Protein AF-B6SZZ7-F1 (afdb_monomer)

Organism: Zea mays (NCBI:txid4577)

Foldseek 3Di:
DDDPDDDDDDDDDFDWAKKKWAFQDDPPDDLVVVQLVLLCVLQVHSVSSVVQWPAADDPPTRITIGGDGPSSLVVSVPGHGTPDMGTDDDDPPPDPPDPPPPPDDPDDDDD

InterPro domains:
  IPR010259 Peptidase S8 propeptide/proteinase inhibitor I9 [PF05922] (19-94)
  IPR037045 Peptidase S8 propeptid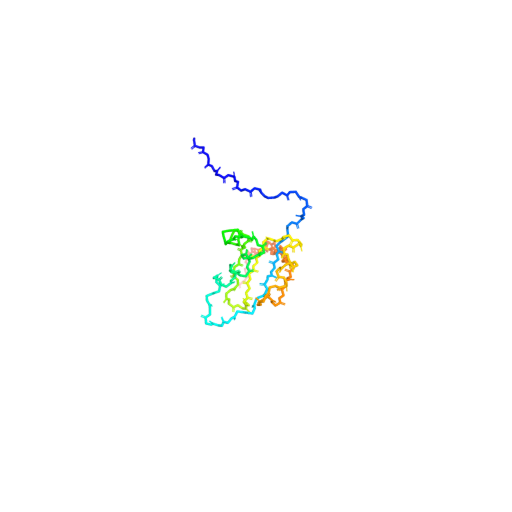e/proteinase inhibitor I9 superfamily [G3DSA:3.30.70.80] (2-94)

Structure (mmCIF, N/CA/C/O backbone):
data_AF-B6SZZ7-F1
#
_entry.id   AF-B6SZZ7-F1
#
loop_
_atom_site.group_PDB
_atom_site.id
_atom_site.type_symbol
_atom_site.label_atom_id
_atom_site.label_alt_id
_atom_site.label_comp_id
_atom_site.label_asym_id
_atom_site.label_entity_id
_atom_site.label_seq_id
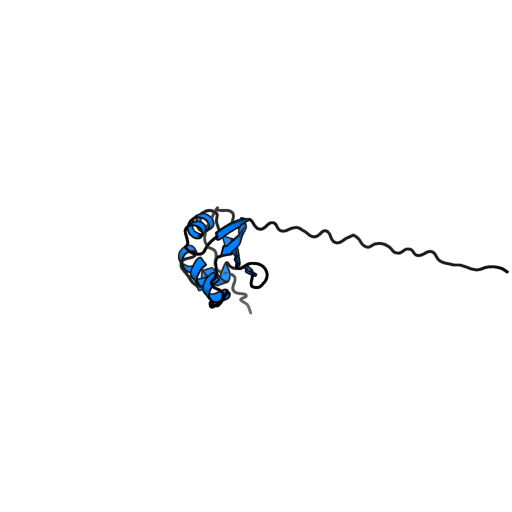_atom_site.pdbx_PDB_ins_code
_atom_site.Cartn_x
_atom_site.Cartn_y
_atom_site.Cartn_z
_atom_site.occupancy
_atom_site.B_iso_or_equiv
_atom_site.auth_seq_id
_atom_site.auth_comp_id
_atom_site.auth_asym_id
_atom_site.auth_atom_id
_atom_site.pdbx_PDB_model_num
ATOM 1 N N . MET A 1 1 ? 4.871 29.489 19.583 1.00 36.25 1 MET A N 1
ATOM 2 C CA . MET A 1 1 ? 4.070 29.666 18.350 1.00 36.25 1 MET A CA 1
ATOM 3 C C . MET A 1 1 ? 4.393 28.461 17.478 1.00 36.25 1 MET A C 1
ATOM 5 O O . MET A 1 1 ? 5.495 28.413 16.967 1.00 36.25 1 MET A O 1
ATOM 9 N N . ALA A 1 2 ? 3.712 27.328 17.651 1.00 35.56 2 ALA A N 1
ATOM 10 C CA . ALA A 1 2 ? 2.328 27.004 17.276 1.00 35.56 2 ALA A CA 1
ATOM 11 C C . ALA A 1 2 ? 2.232 26.480 15.831 1.00 35.56 2 ALA A C 1
ATOM 13 O O . ALA A 1 2 ? 2.700 27.146 14.914 1.00 35.56 2 ALA A O 1
ATOM 14 N N . ALA A 1 3 ? 1.548 25.334 15.713 1.00 30.20 3 ALA A N 1
ATOM 15 C CA . ALA A 1 3 ? 1.116 24.592 14.525 1.00 30.20 3 ALA A CA 1
ATOM 16 C C . ALA A 1 3 ? 2.078 23.520 13.974 1.00 30.20 3 ALA A C 1
ATOM 18 O O . ALA A 1 3 ? 2.619 23.637 12.879 1.00 30.20 3 ALA A O 1
ATOM 19 N N . GLU A 1 4 ? 2.171 22.402 14.700 1.00 33.28 4 GLU A N 1
ATOM 20 C CA . GLU A 1 4 ? 2.048 21.091 14.051 1.00 33.28 4 GLU A CA 1
ATOM 21 C C . GLU A 1 4 ? 0.671 21.048 13.358 1.00 33.28 4 GLU A C 1
ATOM 23 O O . GLU A 1 4 ? -0.340 21.285 14.029 1.00 33.28 4 GLU A O 1
ATOM 28 N N . PRO A 1 5 ? 0.568 20.823 12.038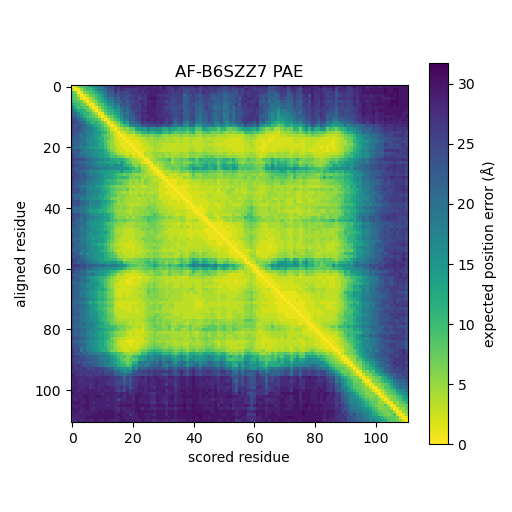 1.00 48.91 5 PRO A N 1
ATOM 29 C CA . PRO A 1 5 ? -0.728 20.618 11.420 1.00 48.91 5 PRO A CA 1
ATOM 30 C C . PRO A 1 5 ? -1.147 19.156 11.609 1.00 48.91 5 PRO A C 1
ATOM 32 O O . PRO A 1 5 ? -0.840 18.283 10.804 1.00 48.91 5 PRO A O 1
ATOM 35 N N . GLU A 1 6 ? -1.905 18.909 12.673 1.00 52.91 6 GLU A N 1
ATOM 36 C CA . GLU A 1 6 ? -2.913 17.849 12.712 1.00 52.91 6 GLU A CA 1
ATOM 37 C C . GLU A 1 6 ? -4.042 18.211 11.721 1.00 52.91 6 GLU A C 1
ATOM 39 O O . GLU A 1 6 ? -4.734 19.210 11.935 1.00 52.91 6 GLU A O 1
ATOM 44 N N . LYS A 1 7 ? -4.224 17.440 10.633 1.00 39.78 7 LYS A N 1
ATOM 45 C CA . LYS A 1 7 ? -5.490 17.237 9.871 1.00 39.78 7 LYS A CA 1
ATOM 46 C C . LYS A 1 7 ? -5.183 16.509 8.551 1.00 39.78 7 LYS A C 1
ATOM 48 O O . LYS A 1 7 ? -4.388 17.002 7.770 1.00 39.78 7 LYS A O 1
ATOM 53 N N . GLN A 1 8 ? -5.839 15.408 8.187 1.00 37.19 8 GLN A N 1
ATOM 54 C CA . GLN A 1 8 ? -7.294 15.311 8.076 1.00 37.19 8 GLN A CA 1
ATOM 55 C C . GLN A 1 8 ? -7.830 13.903 8.364 1.00 37.19 8 GLN A C 1
ATOM 57 O O . GLN A 1 8 ? -7.429 12.915 7.761 1.00 37.19 8 GLN A O 1
ATOM 62 N N . ALA A 1 9 ? -8.837 13.877 9.234 1.00 58.41 9 ALA A N 1
ATOM 63 C CA . ALA A 1 9 ? -9.799 12.803 9.385 1.00 58.41 9 ALA A CA 1
ATOM 64 C C . ALA A 1 9 ? -10.610 12.566 8.096 1.00 58.41 9 ALA A C 1
ATOM 66 O O . ALA A 1 9 ? -11.060 13.515 7.451 1.00 58.41 9 ALA A O 1
ATOM 67 N N . ALA A 1 10 ? -10.892 11.295 7.808 1.00 45.44 10 ALA A N 1
ATOM 68 C CA . ALA A 1 10 ? -12.069 10.852 7.066 1.00 45.44 10 ALA A CA 1
ATOM 69 C C . ALA A 1 10 ? -12.821 9.815 7.934 1.00 45.44 10 ALA A C 1
ATOM 71 O O . ALA A 1 10 ? -12.202 9.168 8.779 1.00 45.44 10 ALA A O 1
ATOM 72 N N . PRO A 1 11 ? -14.156 9.740 7.835 1.00 48.66 11 PRO A N 1
ATOM 73 C CA . PRO A 1 11 ? -15.039 9.582 8.987 1.00 48.66 11 PRO A CA 1
ATOM 74 C C . PRO A 1 11 ? -15.283 8.128 9.427 1.00 48.66 11 PRO A C 1
ATOM 76 O O . PRO A 1 11 ? -15.305 7.210 8.622 1.00 48.66 11 PRO A O 1
ATOM 79 N N . ALA A 1 12 ? -15.532 7.989 10.731 1.00 45.03 12 ALA A N 1
ATOM 80 C CA . ALA A 1 12 ? -16.479 7.086 11.392 1.00 45.03 12 ALA A CA 1
ATOM 81 C C . ALA A 1 12 ? -16.569 5.599 10.954 1.00 45.03 12 ALA A C 1
ATOM 83 O O . ALA A 1 12 ? -17.170 5.247 9.945 1.00 45.03 12 ALA A O 1
ATOM 84 N N . ALA A 1 13 ? -16.142 4.729 11.878 1.00 45.03 13 ALA A N 1
ATOM 85 C CA . ALA A 1 13 ? -16.696 3.390 12.123 1.00 45.03 13 ALA A CA 1
ATOM 86 C C . ALA A 1 13 ? -16.454 2.283 11.077 1.00 45.03 13 ALA A C 1
ATOM 88 O O . ALA A 1 13 ? -17.314 1.428 10.873 1.00 45.03 13 ALA A O 1
ATOM 89 N N . GLN A 1 14 ? -15.261 2.227 10.482 1.00 53.16 14 GLN A N 1
ATOM 90 C CA . GLN A 1 14 ? -14.757 1.004 9.847 1.00 53.16 14 GLN A CA 1
ATOM 91 C C . GLN A 1 14 ? -13.284 0.824 10.232 1.00 53.16 14 GLN A C 1
ATOM 93 O O . GLN A 1 14 ? -12.473 1.708 9.967 1.00 53.16 14 GLN A O 1
ATOM 98 N N . GLU A 1 15 ? -12.941 -0.278 10.905 1.00 73.00 15 GLU A N 1
ATOM 99 C CA . GLU A 1 15 ? -11.569 -0.581 11.337 1.00 73.00 15 GLU A CA 1
AT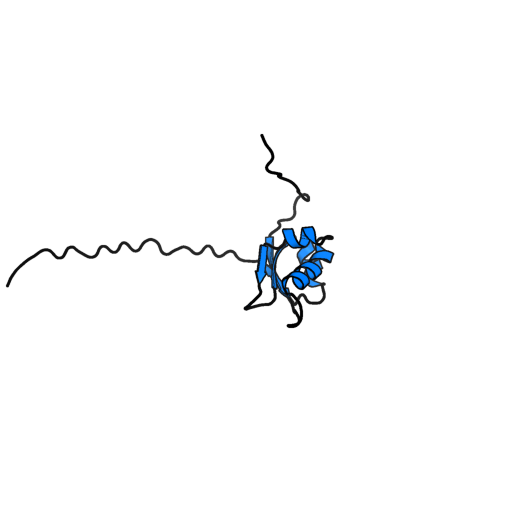OM 100 C C . GLU A 1 15 ? -10.614 -0.575 10.131 1.00 73.00 15 GLU A C 1
ATOM 102 O O . GLU A 1 15 ? -10.690 -1.436 9.253 1.00 73.00 15 GLU A O 1
ATOM 107 N N . THR A 1 16 ? -9.728 0.424 10.057 1.00 82.44 16 THR A N 1
ATOM 108 C CA . THR A 1 16 ? -8.654 0.465 9.062 1.00 82.44 16 THR A CA 1
ATOM 109 C C . THR A 1 16 ? -7.522 -0.429 9.536 1.00 82.44 16 THR A C 1
ATOM 111 O O . THR A 1 16 ? -6.931 -0.212 10.594 1.00 82.44 16 THR A O 1
ATOM 114 N N . ALA A 1 17 ? -7.205 -1.445 8.741 1.00 87.50 17 ALA A N 1
ATOM 115 C CA . ALA A 1 17 ? -6.093 -2.340 9.016 1.00 87.50 17 ALA A CA 1
ATOM 116 C C . ALA A 1 17 ? -5.023 -2.185 7.939 1.00 87.50 17 ALA A C 1
ATOM 118 O O . ALA A 1 17 ? -5.287 -1.787 6.797 1.00 87.50 17 ALA A O 1
ATOM 119 N N . VAL A 1 18 ? -3.788 -2.489 8.319 1.00 89.75 18 VAL A N 1
ATOM 120 C CA . VAL A 1 18 ? -2.682 -2.524 7.371 1.00 89.75 18 VAL A CA 1
ATOM 121 C C . VAL A 1 18 ? -2.816 -3.793 6.538 1.00 89.75 18 VAL A C 1
ATOM 123 O O . VAL A 1 18 ? -2.946 -4.892 7.077 1.00 89.75 18 VAL A O 1
ATOM 126 N N . HIS A 1 19 ? -2.792 -3.633 5.222 1.00 90.00 19 HIS A N 1
ATOM 127 C CA . HIS A 1 19 ? -2.866 -4.721 4.257 1.00 90.00 19 HIS A CA 1
ATOM 128 C C . HIS A 1 19 ? -1.647 -4.678 3.342 1.00 90.00 19 HIS A C 1
ATOM 130 O O . HIS A 1 19 ? -1.175 -3.602 2.982 1.00 90.00 19 HIS A O 1
ATOM 136 N N . ILE A 1 20 ? -1.145 -5.850 2.973 1.00 90.44 20 ILE A N 1
ATOM 137 C CA . ILE A 1 20 ? -0.094 -6.053 1.983 1.00 90.44 20 ILE A CA 1
ATOM 138 C C . ILE A 1 20 ? -0.779 -6.378 0.660 1.00 90.44 20 ILE A C 1
ATOM 140 O O . ILE A 1 20 ? -1.547 -7.337 0.557 1.00 90.44 20 ILE A O 1
ATOM 144 N N . VAL A 1 21 ? -0.506 -5.551 -0.337 1.00 89.00 21 VAL A N 1
ATOM 145 C CA . VAL A 1 21 ? -1.041 -5.648 -1.689 1.00 89.00 21 VAL A CA 1
ATOM 146 C C . VAL A 1 21 ? 0.077 -6.151 -2.586 1.00 89.00 21 VAL A C 1
ATOM 148 O O . VAL A 1 21 ? 1.108 -5.495 -2.725 1.00 89.00 21 VAL A O 1
ATOM 151 N N . TYR A 1 22 ? -0.134 -7.313 -3.186 1.00 89.12 22 TYR A N 1
ATOM 152 C CA . TYR A 1 22 ? 0.714 -7.875 -4.225 1.00 89.12 22 TYR A CA 1
ATOM 153 C C . TYR A 1 22 ? 0.208 -7.404 -5.574 1.00 89.12 22 TYR A C 1
ATOM 155 O O . TYR A 1 22 ? -0.983 -7.538 -5.872 1.00 89.12 22 TYR A O 1
ATOM 163 N N . VAL A 1 23 ? 1.117 -6.882 -6.387 1.00 87.38 23 VAL A N 1
ATOM 164 C CA . VAL A 1 23 ? 0.797 -6.410 -7.728 1.00 87.38 23 VAL A CA 1
ATOM 165 C C . VAL A 1 23 ? 1.649 -7.109 -8.775 1.00 87.38 23 VAL A C 1
ATOM 167 O O . VAL A 1 23 ? 2.823 -7.401 -8.549 1.00 87.38 23 VAL A O 1
ATOM 170 N N . ASP A 1 24 ? 1.048 -7.353 -9.931 1.00 83.56 24 ASP A N 1
ATOM 171 C CA . ASP A 1 24 ? 1.739 -7.805 -11.129 1.00 83.56 24 ASP A CA 1
ATOM 172 C C . ASP A 1 24 ? 2.268 -6.572 -11.857 1.00 83.56 24 ASP A C 1
ATOM 174 O O . ASP A 1 24 ? 1.561 -5.905 -12.615 1.00 83.56 24 ASP A O 1
ATOM 178 N N . ARG A 1 25 ? 3.502 -6.195 -11.519 1.00 77.69 25 ARG A N 1
ATOM 179 C CA . ARG A 1 25 ? 4.173 -5.043 -12.118 1.00 77.69 25 ARG A CA 1
ATOM 180 C C . ARG A 1 25 ? 5.069 -5.514 -13.268 1.00 77.69 25 ARG A C 1
ATOM 182 O O . ARG A 1 25 ? 5.933 -6.356 -13.019 1.00 77.69 25 ARG A O 1
ATOM 189 N N . PRO A 1 26 ? 4.978 -4.913 -14.467 1.00 77.00 26 PRO A N 1
ATOM 190 C CA . PRO A 1 26 ? 5.979 -5.122 -15.508 1.00 77.00 26 PRO A CA 1
ATOM 191 C C . PRO A 1 26 ? 7.359 -4.605 -15.062 1.00 77.00 26 PRO A C 1
ATOM 193 O O . PRO A 1 26 ? 7.461 -3.584 -14.381 1.00 77.00 26 PRO A O 1
ATOM 196 N N . GLU A 1 27 ? 8.435 -5.299 -15.442 1.00 71.38 27 GLU A N 1
ATOM 197 C CA . GLU A 1 27 ? 9.811 -4.958 -15.032 1.00 71.38 27 GLU A CA 1
ATOM 198 C C . GLU A 1 27 ? 10.284 -3.587 -15.546 1.00 71.38 27 GLU A C 1
ATOM 200 O O . GLU A 1 27 ? 11.121 -2.953 -14.910 1.00 71.38 27 GLU A O 1
ATOM 205 N N . ASP A 1 28 ? 9.692 -3.112 -16.643 1.00 75.56 28 ASP A N 1
ATOM 206 C CA . ASP A 1 28 ? 10.026 -1.847 -17.310 1.00 75.56 28 ASP A CA 1
ATOM 207 C C . ASP A 1 28 ? 9.375 -0.609 -16.650 1.00 75.56 28 ASP A C 1
ATOM 209 O O . ASP A 1 28 ? 9.682 0.526 -17.003 1.00 75.56 28 ASP A O 1
ATOM 213 N N . ALA A 1 29 ? 8.458 -0.804 -15.692 1.00 73.75 29 ALA A N 1
ATOM 214 C CA . ALA A 1 29 ? 7.716 0.284 -15.055 1.00 73.75 29 ALA A CA 1
ATOM 215 C C . ALA A 1 29 ? 8.278 0.678 -13.681 1.00 73.75 29 ALA A C 1
ATOM 217 O O . ALA A 1 29 ? 8.694 -0.166 -12.877 1.00 73.75 29 ALA A O 1
ATOM 218 N N . ASP A 1 30 ? 8.193 1.972 -13.360 1.00 81.50 30 ASP A N 1
ATOM 219 C CA . ASP A 1 30 ? 8.554 2.477 -12.038 1.00 81.50 30 ASP A CA 1
ATOM 220 C C . ASP A 1 30 ? 7.645 1.861 -10.951 1.00 81.50 30 ASP A C 1
ATOM 222 O O . ASP A 1 30 ? 6.414 1.869 -11.088 1.00 81.50 30 ASP A O 1
ATOM 226 N N . PRO A 1 31 ? 8.219 1.273 -9.880 1.00 76.38 31 PRO A N 1
ATOM 227 C CA . PRO A 1 31 ? 7.431 0.599 -8.856 1.00 76.38 31 PRO A CA 1
ATOM 228 C C . PRO A 1 31 ? 6.525 1.573 -8.113 1.00 76.38 31 PRO A C 1
ATOM 230 O O . PRO A 1 31 ? 5.366 1.259 -7.862 1.00 76.38 31 PRO A O 1
ATOM 233 N N . GLU A 1 32 ? 7.032 2.748 -7.748 1.00 79.75 32 GLU A N 1
ATOM 234 C CA . GLU A 1 32 ? 6.286 3.694 -6.925 1.00 79.75 32 GLU A CA 1
ATOM 235 C C . GLU A 1 32 ? 5.137 4.3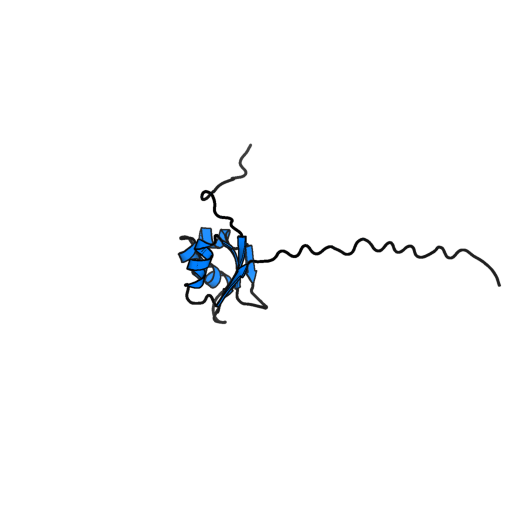04 -7.721 1.00 79.75 32 GLU A C 1
ATOM 237 O O . GLU A 1 32 ? 4.002 4.293 -7.242 1.00 79.75 32 GLU A O 1
ATOM 242 N N . GLU A 1 33 ? 5.379 4.732 -8.962 1.00 83.12 33 GLU A N 1
ATOM 243 C CA . GLU A 1 33 ? 4.299 5.243 -9.811 1.00 83.12 33 GLU A CA 1
ATOM 244 C C . GLU A 1 33 ? 3.209 4.195 -10.052 1.00 83.12 33 GLU A C 1
ATOM 246 O O . GLU A 1 33 ? 2.019 4.508 -9.950 1.00 83.12 33 GLU A O 1
ATOM 251 N N . PHE A 1 34 ? 3.585 2.940 -10.317 1.00 83.31 34 PHE A N 1
ATOM 252 C CA . PHE A 1 34 ? 2.611 1.870 -10.533 1.00 83.31 34 PHE A CA 1
ATOM 253 C C . PHE A 1 34 ? 1.756 1.615 -9.282 1.00 83.31 34 PHE A C 1
ATOM 255 O O . PHE A 1 34 ? 0.528 1.505 -9.374 1.00 83.31 34 PHE A O 1
ATOM 262 N N . HIS A 1 35 ? 2.376 1.597 -8.098 1.00 83.81 35 HIS A N 1
ATOM 263 C CA . HIS A 1 35 ? 1.672 1.432 -6.823 1.00 83.81 35 HIS A CA 1
ATOM 264 C C . HIS A 1 35 ? 0.648 2.549 -6.590 1.00 83.81 35 HIS A C 1
ATOM 266 O O . HIS A 1 35 ? -0.516 2.292 -6.269 1.00 83.81 35 HIS A O 1
ATOM 272 N N . ILE A 1 36 ? 1.064 3.796 -6.806 1.00 85.00 36 ILE A N 1
ATOM 273 C CA . ILE A 1 36 ? 0.220 4.967 -6.590 1.00 85.00 36 ILE A CA 1
ATOM 274 C C . ILE A 1 36 ? -0.933 5.024 -7.598 1.00 85.00 36 ILE A C 1
ATOM 276 O O . ILE A 1 36 ? -2.075 5.280 -7.205 1.00 85.00 36 ILE A O 1
ATOM 280 N N . ARG A 1 37 ? -0.687 4.722 -8.878 1.00 85.81 37 ARG A N 1
ATOM 281 C CA . ARG A 1 37 ? -1.745 4.665 -9.902 1.00 85.81 37 ARG A CA 1
ATOM 282 C C . ARG A 1 37 ? -2.776 3.577 -9.613 1.00 85.81 37 ARG A C 1
ATOM 284 O O . ARG A 1 37 ? -3.956 3.815 -9.838 1.00 85.81 37 ARG A O 1
ATOM 291 N N . THR A 1 38 ? -2.353 2.444 -9.053 1.00 84.88 38 THR A N 1
ATOM 292 C CA . THR A 1 38 ? -3.251 1.341 -8.664 1.00 84.88 38 THR A CA 1
ATOM 293 C C . THR A 1 38 ? -4.168 1.731 -7.496 1.00 84.88 38 THR A C 1
ATOM 295 O O . THR A 1 38 ? -5.339 1.361 -7.466 1.00 84.88 38 THR A O 1
ATOM 298 N N . LEU A 1 39 ? -3.670 2.530 -6.546 1.00 84.44 39 LEU A N 1
ATOM 299 C CA . LEU A 1 39 ? -4.438 2.997 -5.382 1.00 84.44 39 LEU A CA 1
ATOM 300 C C . LEU A 1 39 ? -5.278 4.254 -5.631 1.00 84.44 39 LEU A C 1
ATOM 302 O O . LEU A 1 39 ? -6.278 4.476 -4.947 1.00 84.44 39 LEU A O 1
ATOM 306 N N . THR A 1 40 ? -4.880 5.087 -6.590 1.00 86.62 40 THR A N 1
ATOM 307 C CA . THR A 1 40 ? -5.573 6.336 -6.937 1.00 86.62 40 THR A CA 1
ATOM 308 C C . THR A 1 40 ? -7.076 6.156 -7.196 1.00 86.62 40 THR A C 1
ATOM 310 O O . THR A 1 40 ? -7.837 6.930 -6.615 1.00 86.62 40 THR A O 1
ATOM 313 N N . PRO A 1 41 ? -7.555 5.167 -7.984 1.00 86.06 41 PRO A N 1
ATOM 314 C CA . PRO A 1 41 ? -8.993 4.972 -8.194 1.00 86.06 41 PRO A CA 1
ATOM 315 C C . PRO A 1 41 ? -9.740 4.537 -6.924 1.00 86.06 41 PRO A C 1
ATOM 317 O O . PRO A 1 41 ? -10.910 4.868 -6.771 1.00 86.06 41 PRO A O 1
ATOM 320 N N . VAL A 1 42 ? -9.068 3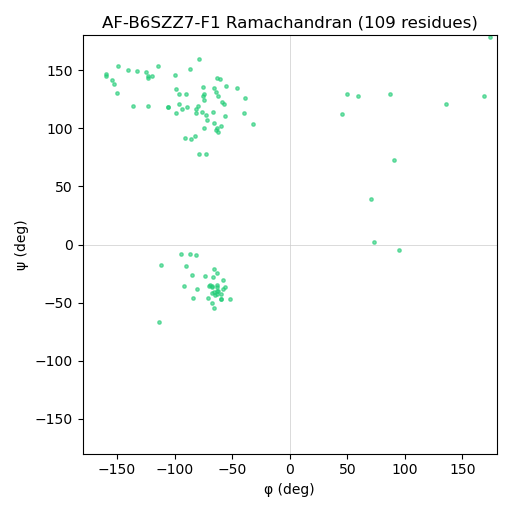.857 -5.989 1.00 86.69 42 VAL A N 1
ATOM 321 C CA . VAL A 1 42 ? -9.666 3.371 -4.732 1.00 86.69 42 VAL A CA 1
ATOM 322 C C . VAL A 1 42 ? -9.760 4.481 -3.681 1.00 86.69 42 VAL A C 1
ATOM 324 O O . VAL A 1 42 ? -10.736 4.579 -2.940 1.00 86.69 42 VAL A O 1
ATOM 327 N N . LEU A 1 43 ? -8.742 5.342 -3.608 1.00 84.06 43 LEU A N 1
ATOM 328 C CA . LEU A 1 43 ? -8.672 6.446 -2.642 1.00 84.06 43 LEU A CA 1
ATOM 329 C C . LEU A 1 43 ? -9.194 7.776 -3.204 1.00 84.06 43 LEU A C 1
ATOM 331 O O . LEU A 1 43 ? -9.349 8.753 -2.465 1.00 84.06 43 LEU A O 1
ATOM 335 N N . GLY A 1 44 ? -9.469 7.814 -4.507 1.00 82.38 44 GLY A N 1
ATOM 336 C CA . GLY A 1 44 ? -9.987 8.961 -5.246 1.00 82.38 44 GLY A CA 1
ATOM 337 C C . GLY A 1 44 ? -8.971 10.080 -5.480 1.00 82.38 44 GLY A C 1
ATOM 338 O O . GLY A 1 44 ? -9.333 11.129 -6.010 1.00 82.38 44 GLY A O 1
ATOM 339 N N . SER A 1 45 ? -7.715 9.932 -5.048 1.00 87.12 45 SER A N 1
ATOM 340 C CA . SER A 1 45 ? -6.669 10.945 -5.235 1.00 87.12 45 SER A CA 1
ATOM 341 C C . SER A 1 45 ? -5.272 10.350 -5.102 1.00 87.12 45 SER A C 1
ATOM 343 O O . SER A 1 45 ? -5.023 9.519 -4.229 1.00 87.12 45 SER A O 1
ATOM 345 N N . GLU A 1 46 ? -4.336 10.867 -5.893 1.00 85.94 46 GLU A N 1
ATOM 346 C CA . GLU A 1 46 ? -2.941 10.426 -5.877 1.00 85.94 46 GLU A CA 1
ATOM 347 C C . GLU A 1 46 ? -2.238 10.749 -4.547 1.00 85.94 46 GLU A C 1
ATOM 349 O O . GLU A 1 46 ? -1.533 9.920 -3.979 1.00 85.94 46 GLU A O 1
ATOM 354 N N . GLN A 1 47 ? -2.492 11.936 -3.985 1.00 84.81 47 GLN A N 1
ATOM 355 C CA . GLN A 1 47 ? -1.946 12.325 -2.680 1.00 84.81 47 GLN A CA 1
ATOM 356 C C . GLN A 1 47 ? -2.445 11.415 -1.553 1.00 84.81 47 GLN A C 1
ATOM 358 O O . GLN A 1 47 ? -1.661 11.021 -0.697 1.00 84.81 47 GLN A O 1
ATOM 363 N N . LYS A 1 48 ? -3.728 11.031 -1.582 1.00 84.69 48 LYS A N 1
ATOM 364 C CA . LYS A 1 48 ? -4.296 10.089 -0.607 1.00 84.69 48 LYS A CA 1
ATOM 365 C C . LYS A 1 48 ? -3.713 8.691 -0.771 1.00 84.69 48 LYS A C 1
ATOM 367 O O . LYS A 1 48 ? -3.477 8.022 0.225 1.00 84.69 48 LYS A O 1
ATOM 372 N N . ALA A 1 49 ? -3.457 8.264 -2.008 1.00 86.31 49 ALA A N 1
ATOM 373 C CA . ALA A 1 49 ? -2.755 7.016 -2.281 1.00 86.31 49 ALA A CA 1
ATOM 374 C C . ALA A 1 49 ? -1.353 7.007 -1.670 1.00 86.31 49 ALA A C 1
ATOM 376 O O . ALA A 1 49 ? -1.007 6.055 -0.981 1.00 86.31 49 ALA A O 1
ATOM 377 N N . ARG A 1 50 ? -0.585 8.086 -1.848 1.00 85.69 50 ARG A N 1
ATOM 378 C CA . ARG A 1 50 ? 0.756 8.223 -1.258 1.00 85.69 50 ARG A CA 1
ATOM 379 C C . ARG A 1 50 ? 0.725 8.223 0.272 1.00 85.69 50 ARG A C 1
ATOM 381 O O . ARG A 1 50 ? 1.574 7.591 0.881 1.00 85.69 50 ARG A O 1
ATOM 388 N N . ASP A 1 51 ? -0.260 8.887 0.873 1.00 86.38 51 ASP A N 1
ATOM 389 C CA . ASP A 1 51 ? -0.430 8.955 2.332 1.00 86.38 51 ASP A CA 1
ATOM 390 C C . ASP A 1 51 ? -0.872 7.615 2.950 1.00 86.38 51 ASP A C 1
ATOM 392 O O . ASP A 1 51 ? -0.438 7.239 4.038 1.00 86.38 51 ASP A O 1
ATOM 396 N N . ALA A 1 52 ? -1.704 6.851 2.236 1.00 86.88 52 ALA A N 1
ATOM 397 C CA . ALA A 1 52 ? -2.177 5.551 2.701 1.00 86.88 52 ALA A CA 1
ATOM 398 C C . ALA A 1 52 ? -1.101 4.458 2.637 1.00 86.88 52 ALA A C 1
ATOM 400 O O . ALA A 1 52 ? -1.179 3.490 3.403 1.00 86.88 52 ALA A O 1
ATOM 401 N N . VAL A 1 53 ? -0.125 4.578 1.729 1.00 88.12 53 VAL A N 1
ATOM 402 C CA . VAL A 1 53 ? 0.981 3.621 1.607 1.00 88.12 53 VAL A CA 1
ATOM 403 C C . VAL A 1 53 ? 1.971 3.816 2.749 1.00 88.12 53 VAL A C 1
ATOM 405 O O . VAL A 1 53 ? 2.527 4.888 2.953 1.00 88.12 53 VAL A O 1
ATOM 408 N N . LEU A 1 54 ? 2.228 2.735 3.477 1.00 87.62 54 LEU A N 1
ATOM 409 C CA . LEU A 1 54 ? 3.222 2.684 4.542 1.00 87.62 54 LEU A CA 1
ATOM 410 C C . LEU A 1 54 ? 4.589 2.232 4.031 1.00 87.62 54 LEU A C 1
ATOM 412 O O . LEU A 1 54 ? 5.617 2.668 4.546 1.00 87.62 54 LEU A O 1
ATOM 416 N N . TYR A 1 55 ? 4.612 1.316 3.063 1.00 85.69 55 TYR A N 1
ATOM 417 C CA . TYR A 1 55 ? 5.857 0.764 2.545 1.00 85.69 55 TYR A CA 1
ATOM 418 C C . TYR A 1 55 ? 5.702 0.255 1.115 1.00 85.69 55 TYR A C 1
ATOM 420 O O . TYR A 1 55 ? 4.702 -0.376 0.783 1.00 85.69 55 TYR A O 1
ATOM 428 N N . HIS A 1 56 ? 6.727 0.458 0.289 1.00 84.62 56 HIS A N 1
ATOM 429 C CA . HIS A 1 56 ? 6.800 -0.085 -1.067 1.00 84.62 56 HIS A CA 1
ATOM 430 C C . HIS A 1 56 ? 7.797 -1.249 -1.107 1.00 84.62 56 HIS A C 1
ATOM 432 O O . HIS A 1 56 ? 8.990 -1.066 -0.855 1.00 84.62 56 HIS A O 1
ATOM 438 N N . TYR A 1 57 ? 7.327 -2.446 -1.454 1.00 84.38 57 TYR A N 1
ATOM 439 C CA . TYR A 1 57 ? 8.178 -3.605 -1.701 1.00 84.38 57 TYR A CA 1
ATOM 440 C C . TYR A 1 57 ? 8.746 -3.518 -3.122 1.00 84.38 57 TYR A C 1
ATOM 442 O O . TYR A 1 57 ? 8.008 -3.498 -4.104 1.00 84.38 57 TYR A O 1
ATOM 450 N N . LYS A 1 58 ? 10.078 -3.408 -3.216 1.00 73.94 58 LYS A N 1
ATOM 451 C CA . LYS A 1 58 ? 10.804 -3.196 -4.484 1.00 73.94 58 LYS A CA 1
ATOM 452 C C . LYS A 1 58 ? 11.657 -4.388 -4.934 1.00 73.94 58 LYS A C 1
ATOM 454 O O . LYS A 1 58 ? 12.074 -4.416 -6.082 1.00 73.94 58 LYS A O 1
ATOM 459 N N . ASN A 1 59 ? 11.962 -5.327 -4.031 1.00 69.31 59 ASN A N 1
ATOM 460 C CA . ASN A 1 59 ? 13.012 -6.335 -4.244 1.00 69.31 59 ASN A CA 1
ATOM 461 C C . ASN A 1 59 ? 12.472 -7.772 -4.358 1.00 69.31 59 ASN A C 1
ATOM 463 O O . ASN A 1 59 ? 12.585 -8.384 -5.408 1.00 69.31 59 ASN A O 1
ATOM 467 N N . ALA A 1 60 ? 11.908 -8.329 -3.281 1.00 61.12 60 ALA A N 1
ATOM 468 C CA . ALA A 1 60 ? 11.523 -9.749 -3.230 1.00 61.12 60 ALA A CA 1
ATOM 469 C C . ALA A 1 60 ? 10.087 -10.033 -3.708 1.00 61.12 60 ALA A C 1
ATOM 471 O O . ALA A 1 60 ? 9.746 -11.172 -4.010 1.00 61.12 60 ALA A O 1
ATOM 472 N N . ALA A 1 61 ? 9.241 -9.006 -3.744 1.00 67.31 61 ALA A N 1
ATOM 473 C CA . ALA A 1 61 ? 7.875 -9.066 -4.240 1.00 67.31 61 ALA A CA 1
ATOM 474 C C . ALA A 1 61 ? 7.490 -7.675 -4.748 1.00 67.31 61 ALA A C 1
ATOM 476 O O . ALA A 1 61 ? 7.809 -6.679 -4.094 1.00 67.31 61 ALA A O 1
ATOM 477 N N . SER A 1 62 ? 6.804 -7.617 -5.886 1.00 79.38 62 SER A N 1
ATOM 478 C CA . SER A 1 62 ? 6.174 -6.390 -6.375 1.00 79.38 62 SER A CA 1
ATOM 479 C C . SER A 1 62 ? 4.899 -6.149 -5.570 1.00 79.38 62 SER A C 1
ATOM 481 O O . SER A 1 62 ? 3.965 -6.954 -5.604 1.00 79.38 62 SER A O 1
ATOM 483 N N . GLY A 1 63 ? 4.876 -5.077 -4.781 1.00 87.00 63 GLY A N 1
ATOM 484 C CA . GLY A 1 63 ? 3.762 -4.799 -3.882 1.00 87.00 63 GLY A CA 1
ATOM 485 C C . GLY A 1 63 ? 3.984 -3.60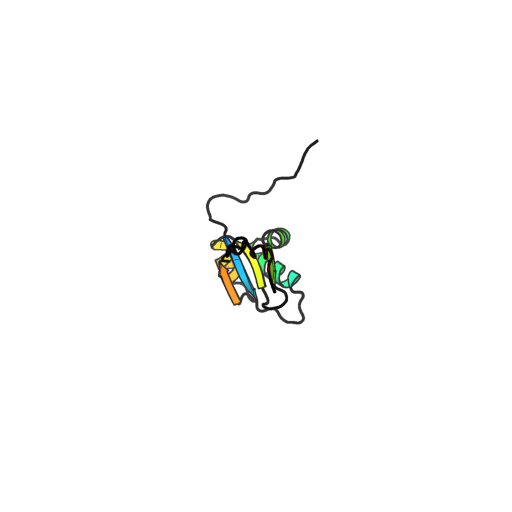9 -2.961 1.00 87.00 63 GLY A C 1
ATOM 486 O O . GLY A 1 63 ? 5.046 -2.992 -2.930 1.00 87.00 63 GLY A O 1
ATOM 487 N N . PHE A 1 64 ? 2.981 -3.303 -2.150 1.00 89.31 64 PHE A N 1
ATOM 488 C CA . PHE A 1 64 ? 3.051 -2.252 -1.137 1.00 89.31 64 PHE A CA 1
ATOM 489 C C . PHE A 1 64 ? 2.166 -2.596 0.059 1.00 89.31 64 PHE A C 1
ATOM 491 O O . PHE A 1 64 ? 1.193 -3.338 -0.064 1.00 89.31 64 PHE A O 1
ATOM 498 N N . SER A 1 65 ? 2.501 -2.068 1.233 1.00 89.50 65 SER A N 1
ATOM 499 C CA . SER A 1 65 ? 1.615 -2.102 2.390 1.00 89.50 65 SER A CA 1
ATOM 500 C C . SER A 1 65 ? 0.896 -0.770 2.527 1.00 89.50 65 SER A C 1
ATOM 502 O O . SER A 1 65 ? 1.513 0.287 2.425 1.00 89.50 65 SER A O 1
ATOM 504 N N . ALA A 1 66 ? -0.414 -0.808 2.748 1.00 89.94 66 ALA A N 1
ATOM 505 C CA . ALA A 1 66 ? -1.231 0.388 2.898 1.00 89.94 66 ALA A CA 1
ATOM 506 C C . ALA A 1 66 ? -2.286 0.213 3.993 1.00 89.94 66 ALA A C 1
ATOM 508 O O . ALA A 1 66 ? -2.763 -0.897 4.250 1.00 89.94 66 ALA A O 1
ATOM 509 N N . LYS A 1 67 ? -2.662 1.320 4.639 1.00 89.75 67 LYS A N 1
ATOM 510 C CA . LYS A 1 67 ? -3.821 1.364 5.539 1.00 89.75 67 LYS A CA 1
ATOM 511 C C . LYS A 1 67 ? -5.083 1.522 4.708 1.00 89.75 67 LYS A C 1
ATOM 513 O O . LYS A 1 67 ? -5.287 2.561 4.088 1.00 89.75 67 LYS A O 1
ATOM 518 N N . LEU A 1 68 ? -5.921 0.490 4.712 1.00 87.75 68 LEU A N 1
ATOM 519 C CA . LEU A 1 68 ? -7.129 0.429 3.892 1.00 87.75 68 LEU A CA 1
ATOM 520 C C . LEU A 1 68 ? -8.326 -0.023 4.733 1.00 87.75 68 LEU A C 1
ATOM 522 O O . LEU A 1 68 ? -8.181 -0.801 5.682 1.00 87.75 68 LEU A O 1
ATOM 526 N N . THR A 1 69 ? -9.515 0.456 4.373 1.00 89.06 69 THR A N 1
ATOM 527 C CA . THR A 1 69 ? -10.784 -0.059 4.901 1.00 89.06 69 THR A CA 1
ATOM 528 C C . THR A 1 69 ? -11.173 -1.365 4.199 1.00 89.06 69 THR A C 1
ATOM 530 O O . THR A 1 69 ? -10.744 -1.621 3.070 1.00 89.06 69 THR A O 1
ATOM 533 N N . PRO A 1 70 ? -12.046 -2.190 4.804 1.00 86.06 70 PRO A N 1
ATOM 534 C CA . PRO A 1 70 ? -12.538 -3.409 4.164 1.00 86.06 70 PRO A CA 1
ATOM 535 C C . PRO A 1 70 ? -13.239 -3.152 2.824 1.00 86.06 70 PRO A C 1
ATOM 537 O O . PRO A 1 70 ? -13.198 -4.012 1.946 1.00 86.06 70 PRO A O 1
ATOM 540 N N . GLN A 1 71 ? -13.883 -1.988 2.662 1.00 87.25 71 GLN A N 1
ATOM 541 C CA . GLN A 1 71 ? -14.461 -1.571 1.383 1.00 87.25 71 GLN A CA 1
ATOM 542 C C . GLN A 1 71 ? -13.355 -1.330 0.353 1.00 87.25 71 GLN A C 1
ATOM 544 O O . GLN A 1 71 ? -13.318 -2.036 -0.645 1.00 87.25 71 GLN A O 1
ATOM 549 N N . GLN A 1 72 ? -12.371 -0.483 0.670 1.00 88.06 72 GLN A N 1
ATOM 550 C CA . GLN A 1 72 ? -11.241 -0.190 -0.220 1.00 88.06 72 GLN A CA 1
ATOM 551 C C . GLN A 1 72 ? -10.467 -1.442 -0.642 1.00 88.06 72 GLN A C 1
ATOM 553 O O . GLN A 1 72 ? -10.017 -1.538 -1.777 1.00 88.06 72 GLN A O 1
ATOM 558 N N . VAL A 1 73 ? -10.322 -2.426 0.251 1.00 88.00 73 VAL A N 1
ATOM 559 C CA . VAL A 1 73 ? -9.692 -3.713 -0.078 1.00 88.00 73 VAL A CA 1
ATOM 560 C C . VAL A 1 73 ? -10.481 -4.477 -1.142 1.00 88.00 73 VAL A C 1
ATOM 562 O O . 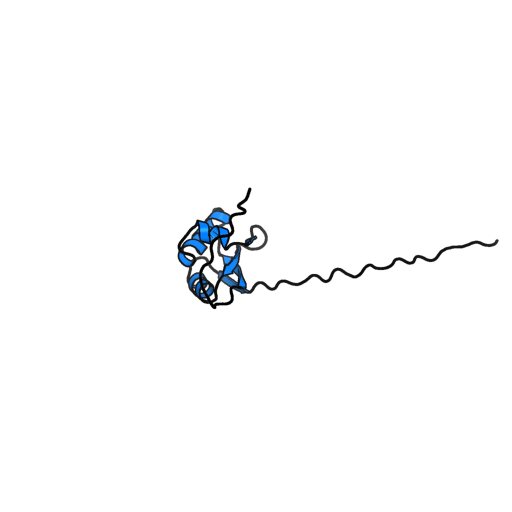VAL A 1 73 ? -9.871 -5.138 -1.980 1.00 88.00 73 VAL A O 1
ATOM 565 N N . LYS A 1 74 ? -11.818 -4.416 -1.122 1.00 88.75 74 LYS A N 1
ATOM 566 C CA . LYS A 1 74 ? -12.652 -5.039 -2.158 1.00 88.75 74 LYS A CA 1
ATOM 567 C C . LYS A 1 74 ? -12.472 -4.325 -3.491 1.00 88.75 74 LYS A C 1
ATOM 569 O O . LYS A 1 74 ? -12.130 -4.998 -4.453 1.00 88.75 74 LYS A O 1
ATOM 574 N N . ASP A 1 75 ? -12.585 -2.997 -3.508 1.00 89.62 75 ASP A N 1
ATOM 575 C CA . ASP A 1 75 ? -12.374 -2.195 -4.720 1.00 89.62 75 ASP A CA 1
ATOM 576 C C . ASP A 1 75 ? -10.972 -2.420 -5.312 1.00 89.62 75 ASP A C 1
ATOM 578 O O . ASP A 1 75 ? -10.797 -2.514 -6.524 1.00 89.62 75 ASP A O 1
ATOM 582 N N . LEU A 1 76 ? -9.955 -2.561 -4.456 1.00 87.25 76 LEU A N 1
ATOM 583 C CA . LEU A 1 76 ? -8.580 -2.804 -4.884 1.00 87.25 76 LEU A CA 1
ATOM 584 C C . LEU A 1 76 ? -8.392 -4.195 -5.499 1.00 87.25 76 LEU A C 1
ATOM 586 O O . LEU A 1 76 ? -7.621 -4.339 -6.440 1.00 87.25 76 LEU A O 1
ATOM 590 N N . LYS A 1 77 ? -9.105 -5.218 -5.012 1.00 87.25 77 LYS A N 1
ATOM 591 C CA . LYS A 1 77 ? -9.073 -6.568 -5.602 1.00 87.25 77 LYS A CA 1
ATOM 592 C C . LYS A 1 77 ? -9.671 -6.620 -7.009 1.00 87.25 77 LYS A C 1
ATOM 594 O O . LYS A 1 77 ? -9.376 -7.558 -7.740 1.00 87.25 77 LYS A O 1
ATOM 599 N N . GLU A 1 78 ? -10.500 -5.646 -7.373 1.00 87.44 78 GLU A N 1
ATOM 600 C CA . GLU A 1 78 ? -11.084 -5.535 -8.711 1.00 87.44 78 GLU A CA 1
ATOM 601 C C . GLU A 1 78 ? -10.176 -4.774 -9.692 1.00 87.44 78 GLU A C 1
ATOM 603 O O . GLU A 1 78 ? -10.451 -4.753 -10.892 1.00 87.44 78 GLU A O 1
ATOM 608 N N . GLN A 1 79 ? -9.080 -4.168 -9.215 1.00 84.19 79 GLN A N 1
ATOM 609 C CA . GLN A 1 79 ? -8.164 -3.422 -10.075 1.00 84.19 79 GLN A CA 1
ATOM 610 C C . GLN A 1 79 ? -7.273 -4.355 -10.911 1.00 84.19 79 GLN A C 1
ATOM 612 O O . GLN A 1 79 ? -6.675 -5.298 -10.379 1.00 84.19 79 GLN A O 1
ATOM 617 N N . PRO A 1 80 ? -7.102 -4.068 -12.215 1.00 79.88 80 PRO A N 1
ATOM 618 C CA . PRO A 1 80 ? -6.168 -4.802 -13.052 1.00 79.88 80 PRO A CA 1
ATOM 619 C C . PRO A 1 80 ? -4.737 -4.585 -12.551 1.00 79.88 80 PRO A C 1
ATOM 621 O O . PRO A 1 80 ? -4.311 -3.457 -12.311 1.00 79.88 80 PRO A O 1
ATOM 624 N N . GLY A 1 81 ? -3.994 -5.680 -12.395 1.00 81.06 81 GLY A N 1
ATOM 625 C CA . GLY A 1 81 ? -2.631 -5.660 -11.862 1.00 81.06 81 GLY A CA 1
ATOM 626 C C . GLY A 1 81 ? -2.538 -5.932 -10.361 1.00 81.06 81 GLY A C 1
ATOM 627 O O . GLY A 1 81 ? -1.429 -6.072 -9.863 1.00 81.06 81 GLY A O 1
ATOM 628 N N . VAL A 1 82 ? -3.649 -6.075 -9.628 1.00 87.56 82 VAL A N 1
ATOM 629 C CA . VAL A 1 82 ? -3.623 -6.568 -8.240 1.00 87.56 82 VAL A CA 1
ATOM 630 C C . VAL A 1 82 ? -3.745 -8.089 -8.238 1.00 87.56 82 VAL A C 1
ATOM 632 O O . VAL A 1 82 ? -4.747 -8.648 -8.672 1.00 87.56 82 VAL A O 1
ATOM 635 N N . LEU A 1 83 ? -2.720 -8.770 -7.726 1.00 87.25 83 LEU A N 1
ATOM 636 C CA . LEU A 1 83 ? -2.690 -10.230 -7.614 1.00 87.25 83 LEU A CA 1
ATOM 637 C C . LEU A 1 83 ? -3.390 -10.703 -6.342 1.00 87.25 83 LEU A C 1
ATOM 639 O O . LEU A 1 83 ? -4.160 -11.663 -6.354 1.00 87.25 83 LEU A O 1
ATOM 643 N N . GLN A 1 84 ? -3.093 -10.052 -5.217 1.00 87.69 84 GLN A N 1
ATOM 644 C CA . GLN A 1 84 ? -3.597 -10.477 -3.919 1.00 87.69 84 GLN A CA 1
ATOM 645 C C . GLN A 1 84 ? -3.541 -9.337 -2.903 1.00 87.69 84 GLN A C 1
ATOM 647 O O . GLN A 1 84 ? -2.613 -8.538 -2.901 1.00 87.69 84 GLN A O 1
ATOM 652 N N . VAL A 1 85 ? -4.511 -9.302 -1.988 1.00 89.19 85 VAL A N 1
ATOM 653 C CA . VAL A 1 85 ? -4.490 -8.415 -0.818 1.00 89.19 85 VAL A CA 1
ATOM 654 C C . VAL A 1 85 ? -4.617 -9.268 0.437 1.00 89.19 85 VAL A C 1
ATOM 656 O O . VAL A 1 85 ? -5.626 -9.963 0.602 1.00 89.19 85 VAL A O 1
ATOM 659 N N . VAL A 1 86 ? -3.609 -9.219 1.307 1.00 89.44 86 VAL A N 1
ATOM 660 C CA . VAL A 1 86 ? -3.564 -9.951 2.583 1.00 89.44 86 VAL A CA 1
ATOM 661 C C . VAL A 1 86 ? -3.440 -8.975 3.754 1.00 89.44 86 VAL A C 1
ATOM 663 O O . VAL A 1 86 ? -2.794 -7.940 3.614 1.00 89.44 86 VAL A O 1
ATOM 666 N N . PRO A 1 87 ? -4.046 -9.246 4.919 1.00 87.69 87 PRO A N 1
ATOM 667 C CA . PRO A 1 87 ? -3.828 -8.421 6.104 1.00 87.69 87 PRO A CA 1
ATOM 668 C C . PRO A 1 87 ? -2.372 -8.548 6.567 1.00 87.69 87 PRO A C 1
ATOM 670 O O . PRO A 1 87 ? -1.829 -9.651 6.635 1.00 87.69 87 PRO A O 1
ATOM 673 N N . SER A 1 88 ? -1.726 -7.429 6.895 1.00 83.38 88 SER A N 1
ATOM 674 C CA . SER A 1 88 ? -0.376 -7.472 7.449 1.00 83.38 88 SER A CA 1
ATOM 675 C C . SER A 1 88 ? -0.439 -7.934 8.901 1.00 83.38 88 SER A C 1
ATOM 677 O O . SER A 1 88 ? -1.181 -7.359 9.702 1.00 83.38 88 SER A O 1
ATOM 679 N N . GLN A 1 89 ? 0.368 -8.925 9.260 1.00 76.81 89 GLN A N 1
ATOM 680 C CA . GLN A 1 89 ? 0.543 -9.331 10.648 1.00 76.81 89 GLN A CA 1
ATOM 681 C C . GLN A 1 89 ? 1.828 -8.708 11.191 1.00 76.81 89 GLN A C 1
ATOM 683 O O . GLN A 1 89 ? 2.928 -9.064 10.769 1.00 76.81 89 GLN A O 1
ATOM 688 N N . THR A 1 90 ? 1.700 -7.783 12.140 1.00 66.06 90 THR A N 1
ATOM 689 C CA . THR A 1 90 ? 2.858 -7.277 12.880 1.00 66.06 90 THR A CA 1
ATOM 690 C C . THR A 1 90 ? 3.291 -8.346 13.875 1.00 66.06 90 THR A C 1
ATOM 692 O O . THR A 1 90 ? 2.697 -8.487 14.942 1.00 66.06 90 THR A O 1
ATOM 695 N N . TYR A 1 91 ? 4.327 -9.109 13.539 1.00 58.66 91 TYR A N 1
ATOM 696 C CA . TYR A 1 91 ? 5.011 -9.927 14.534 1.00 58.66 91 TYR A CA 1
ATOM 697 C C . TYR A 1 91 ? 5.835 -9.000 15.430 1.00 58.66 91 TYR A C 1
ATOM 699 O O . TYR A 1 91 ? 6.819 -8.407 14.990 1.00 58.66 91 TYR A O 1
ATOM 707 N N . GLN A 1 92 ? 5.438 -8.865 16.697 1.00 56.72 92 GLN A N 1
ATOM 708 C CA . GLN A 1 92 ? 6.338 -8.332 17.714 1.00 56.72 92 GLN A CA 1
ATOM 709 C C . GLN A 1 92 ? 7.480 -9.333 17.877 1.00 56.72 92 GLN A C 1
ATOM 711 O O . GLN A 1 92 ? 7.305 -10.406 18.454 1.00 56.72 92 GLN A O 1
ATOM 716 N N . LEU A 1 93 ? 8.648 -8.991 17.332 1.00 63.03 93 LEU A N 1
ATOM 717 C CA . LEU A 1 93 ? 9.875 -9.716 17.618 1.00 63.03 93 LEU A CA 1
ATOM 718 C C . LEU A 1 93 ? 10.160 -9.517 19.114 1.00 63.03 93 LEU A C 1
ATOM 720 O O . LEU A 1 93 ? 10.665 -8.473 19.524 1.00 63.03 93 LEU A O 1
ATOM 724 N N . HIS A 1 94 ? 9.788 -10.493 19.945 1.00 55.44 94 HIS A N 1
ATOM 725 C CA . HIS A 1 94 ? 10.335 -10.594 21.292 1.00 55.44 94 HIS A CA 1
ATOM 726 C C . HIS A 1 94 ? 11.846 -10.748 21.115 1.00 55.44 94 HIS A C 1
ATOM 728 O O . HIS A 1 94 ? 12.326 -11.810 20.717 1.00 55.44 94 HIS A O 1
ATOM 734 N N . GLY A 1 95 ? 12.593 -9.665 21.336 1.00 53.94 95 GLY A N 1
ATOM 735 C CA . GLY A 1 95 ? 14.042 -9.750 21.429 1.00 53.94 95 GLY A CA 1
ATOM 736 C C . GLY A 1 95 ? 14.383 -10.783 22.505 1.00 53.94 95 GLY A C 1
ATOM 737 O O . GLY A 1 95 ? 13.721 -10.789 23.549 1.00 53.94 95 GLY A O 1
ATOM 738 N N . PRO A 1 96 ? 15.353 -11.685 22.275 1.00 56.78 96 PRO A N 1
ATOM 739 C CA . PRO A 1 96 ? 15.785 -12.581 23.328 1.00 56.78 96 PRO A CA 1
ATOM 740 C C . PRO A 1 96 ? 16.247 -11.714 24.496 1.00 56.78 96 PRO A C 1
ATOM 742 O O . PRO A 1 96 ? 17.127 -10.864 24.346 1.00 56.78 96 PRO A O 1
ATOM 745 N N . GLY A 1 97 ? 15.588 -11.905 25.639 1.00 55.16 97 GLY A N 1
ATOM 746 C CA . GLY A 1 97 ? 16.006 -11.331 26.901 1.00 55.16 97 GLY A CA 1
ATOM 747 C C . GLY A 1 97 ? 17.503 -11.541 27.074 1.00 55.16 97 GLY A C 1
ATOM 748 O O . GLY A 1 97 ? 18.035 -12.612 26.781 1.00 55.16 97 GLY A O 1
ATOM 749 N N . SER A 1 98 ? 18.160 -10.470 27.494 1.00 56.09 98 SER A N 1
ATOM 750 C CA . SER A 1 98 ? 19.563 -10.369 27.852 1.00 56.09 98 SER A CA 1
ATOM 751 C C . SER A 1 98 ? 20.073 -11.677 28.455 1.00 56.09 98 SER A C 1
ATOM 753 O O . SER A 1 98 ? 19.785 -11.995 29.608 1.00 56.09 98 SER A O 1
ATOM 755 N N . GLY A 1 99 ? 20.831 -12.445 27.673 1.00 58.41 99 GLY A N 1
ATOM 756 C CA . GLY A 1 99 ? 21.625 -13.540 28.202 1.00 58.41 99 GLY A CA 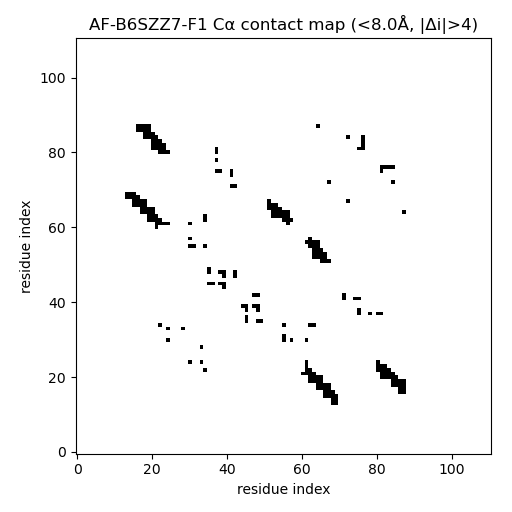1
ATOM 757 C C . GLY A 1 99 ? 22.657 -12.933 29.138 1.00 58.41 99 GLY A C 1
ATOM 758 O O . GLY A 1 99 ? 23.653 -12.366 28.691 1.00 58.41 99 GLY A O 1
ATOM 759 N N . THR A 1 100 ? 22.401 -12.997 30.441 1.00 53.72 100 THR A N 1
ATOM 760 C CA . THR A 1 100 ? 23.390 -12.691 31.466 1.00 53.72 100 THR A CA 1
ATOM 761 C C . THR A 1 100 ? 24.522 -13.693 31.315 1.00 53.72 100 THR A C 1
ATOM 763 O O . THR A 1 100 ? 24.447 -14.818 31.806 1.00 53.72 100 THR A O 1
ATOM 766 N N . HIS A 1 101 ? 25.573 -13.292 30.611 1.00 50.69 101 HIS A N 1
ATOM 767 C CA . HIS A 1 101 ? 26.838 -14.001 30.603 1.00 50.69 101 HIS A CA 1
ATOM 768 C C . HIS A 1 101 ? 27.520 -13.764 31.958 1.00 50.69 101 HIS A C 1
ATOM 770 O O . HIS A 1 101 ? 28.412 -12.929 32.089 1.00 50.69 101 HIS A O 1
ATOM 776 N N . GLN A 1 102 ? 27.065 -14.470 32.998 1.00 53.34 102 GLN A N 1
ATOM 777 C CA . GLN A 1 102 ? 27.856 -14.662 34.210 1.00 53.34 102 GLN A CA 1
ATOM 778 C C . GLN A 1 102 ? 28.877 -15.765 33.930 1.00 53.34 102 GLN A C 1
ATOM 780 O O . GLN A 1 102 ? 28.705 -16.924 34.295 1.00 53.34 102 GLN A O 1
ATOM 785 N N . GLY A 1 103 ? 29.936 -15.382 33.217 1.00 50.00 103 GLY A N 1
ATOM 786 C CA . GLY A 1 103 ? 31.174 -16.142 33.172 1.00 50.00 103 GLY A CA 1
ATOM 787 C C . GLY A 1 103 ? 31.873 -15.993 34.518 1.00 50.00 103 GLY A C 1
ATOM 788 O O . GLY A 1 103 ? 32.365 -14.921 34.858 1.00 50.00 103 GLY A O 1
ATOM 789 N N . THR A 1 104 ? 31.842 -17.071 35.288 1.00 56.97 104 THR A N 1
ATOM 790 C CA . THR A 1 104 ? 32.518 -17.300 36.565 1.00 56.97 104 THR A CA 1
ATOM 791 C C . THR A 1 104 ? 33.928 -16.716 36.631 1.00 56.97 104 THR A C 1
ATOM 793 O O . THR A 1 104 ? 34.803 -17.049 35.834 1.00 56.97 104 THR A O 1
ATOM 796 N N . THR A 1 105 ? 34.143 -15.904 37.663 1.00 54.25 105 THR A N 1
ATOM 797 C CA . THR A 1 105 ? 35.432 -15.587 38.274 1.00 54.25 105 THR A CA 1
ATOM 798 C C . THR A 1 105 ? 36.327 -16.830 38.354 1.00 54.25 105 THR A C 1
ATOM 800 O O . THR A 1 105 ? 36.034 -17.754 39.109 1.00 54.25 105 THR A O 1
ATOM 803 N N . HIS A 1 106 ? 37.434 -16.850 37.608 1.00 48.81 106 HIS A N 1
ATOM 804 C CA . HIS A 1 106 ? 38.503 -17.825 37.815 1.00 48.81 106 HIS A CA 1
ATOM 805 C C . HIS A 1 106 ? 39.517 -17.234 38.805 1.00 48.81 106 HIS A C 1
ATOM 807 O O . HIS A 1 106 ? 40.432 -16.505 38.426 1.00 48.81 106 HIS A O 1
ATOM 813 N N . THR A 1 107 ? 39.303 -17.514 40.091 1.00 54.19 107 THR A N 1
ATOM 814 C CA . THR A 1 107 ? 40.238 -17.212 41.182 1.00 54.19 107 THR A CA 1
ATOM 815 C C . THR A 1 107 ? 41.132 -18.429 41.434 1.00 54.19 107 THR A C 1
ATOM 817 O O . THR A 1 107 ? 40.635 -19.466 41.848 1.00 54.19 107 THR A O 1
ATOM 820 N N . LEU A 1 108 ? 42.435 -18.230 41.203 1.00 52.81 108 LEU A N 1
ATOM 821 C CA . LEU A 1 108 ? 43.617 -18.739 41.924 1.00 52.81 108 LEU A CA 1
ATOM 822 C C . LEU A 1 108 ? 43.764 -20.245 42.267 1.00 52.81 108 LEU A C 1
ATOM 824 O O . LEU A 1 108 ? 42.987 -20.793 43.039 1.00 52.81 108 LEU A O 1
ATOM 828 N N . GLY A 1 109 ? 44.936 -20.810 41.927 1.00 44.84 109 GLY A N 1
ATOM 829 C CA . GLY A 1 109 ? 45.699 -21.649 42.871 1.00 44.84 109 GLY A CA 1
ATOM 830 C C . GLY A 1 109 ? 46.296 -22.963 42.347 1.00 44.84 109 GLY A C 1
ATOM 831 O O . GLY A 1 109 ? 45.536 -23.853 42.003 1.00 44.84 109 GLY A O 1
ATOM 832 N N . LEU A 1 110 ? 47.637 -23.076 42.456 1.00 46.88 110 LEU A N 1
ATOM 833 C CA . LEU A 1 110 ? 48.476 -24.293 42.609 1.00 46.88 110 LEU A CA 1
ATOM 834 C C . LEU A 1 110 ? 48.385 -25.363 41.490 1.00 46.88 110 LEU A C 1
ATOM 836 O O . LEU A 1 110 ? 47.306 -25.832 41.166 1.00 46.88 110 LEU A O 1
ATOM 840 N N . MET A 1 111 ? 49.452 -25.859 40.860 1.00 43.94 111 MET A N 1
ATOM 841 C CA . MET A 1 111 ? 50.859 -26.122 41.205 1.00 43.94 111 MET A CA 1
ATOM 842 C C . MET A 1 111 ? 51.689 -26.122 39.916 1.00 43.94 111 MET A C 1
ATOM 844 O O . MET A 1 111 ? 51.113 -26.456 38.856 1.00 43.94 111 MET A O 1
#

Sequence (111 aa):
MAAEPEKQAAPAAQETAVHIVYVDRPEDADPEEFHIRTLTPVLGSEQKARDAVLYHYKNAASGFSAKLTPQQVKDLKEQPGVLQVVPSQTYQLHGPGSGTHQGTTHTLGLM

Nearest PDB structures (foldseek):
  5gi0-assembly1_A  TM=8.767E-01  e=6.261E-06  Arabidopsis thaliana
  5ydg-assembly1_A  TM=9.498E-01  e=3.889E-05  Arabidopsis thaliana
  5iww-assembly1_C  TM=9.081E-01  e=3.023E-05  Arabidopsis thaliana
  5mpy-assembly1_B  TM=8.562E-01  e=2.206E-05  Arabidopsis thaliana
  5mpx-assembly1_A  TM=8.055E-01  e=3.310E-04  Arabidopsis thaliana

Solvent-accessible surface area (backbone atoms only — not comparable to full-atom values): 7172 Å² total; per-residue (Å²): 138,87,76,82,83,86,80,83,89,80,82,84,94,66,80,65,43,50,28,36,35,33,34,65,68,62,90,91,52,62,68,67,62,53,54,31,60,65,33,15,78,60,60,73,30,57,69,52,21,56,69,33,43,79,43,76,44,82,80,94,48,50,32,35,30,28,59,39,38,73,64,43,52,54,57,41,63,70,38,91,48,44,74,47,79,44,75,58,79,84,76,79,78,78,70,80,73,81,78,78,80,78,75,75,85,86,76,86,82,91,133

Radius of gyration: 23.16 Å; Cα contacts (8 Å, |Δi|>4): 126; chains: 1; bounding box: 68×56×60 Å

pLDDT: mean 73.04, std 17.31, range [30.2, 90.44]

Secondary structure (DSSP, 8-state):
-----------SS---EEEEEEE---TTS-HHHHHHHHHHHHHSSHHHHHHHEEEEE-SSSSEEEEEE-HHHHHHHHTSTTEEEEEE------------------------

Mean predicted aligned error: 13.53 Å